Protein AF-A0A934ZHS5-F1 (afdb_monomer_lite)

pLDDT: mean 86.12, std 16.12, range [34.72, 97.31]

Secondary structure (DSSP, 8-state):
-------SS-TTTB-TTSPBPPHHHHHHHIIIIIIIIIT---HHHHHHHHHHHHHTSGGGTT---

Structure (mmCIF, N/CA/C/O backbone):
data_AF-A0A934ZHS5-F1
#
_entry.id   AF-A0A934ZHS5-F1
#
loop_
_atom_site.group_PDB
_atom_site.id
_atom_site.type_symbol
_atom_site.label_atom_id
_atom_site.label_alt_id
_atom_site.label_comp_id
_atom_site.label_asym_id
_atom_site.label_entity_id
_atom_site.label_seq_id
_atom_site.pdbx_PDB_ins_code
_atom_site.Cartn_x
_atom_site.Cartn_y
_atom_site.Cartn_z
_atom_site.occupancy
_atom_site.B_iso_or_equiv
_atom_site.auth_seq_id
_atom_site.auth_comp_id
_at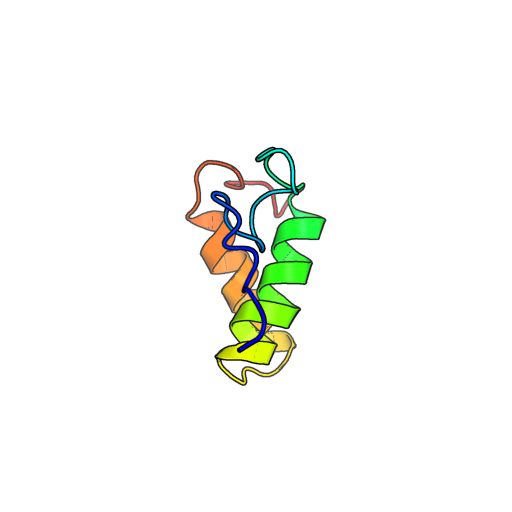om_site.auth_asym_id
_atom_site.auth_atom_id
_atom_site.p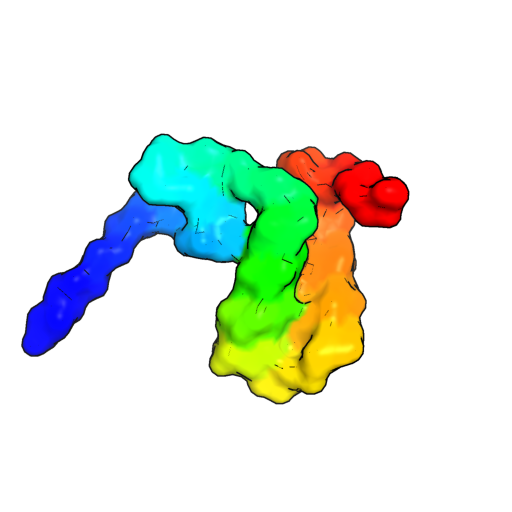dbx_PDB_model_num
ATOM 1 N N . MET A 1 1 ? -15.811 -25.318 -2.586 1.00 34.72 1 MET A N 1
ATOM 2 C CA . MET A 1 1 ? -14.420 -24.884 -2.336 1.00 34.72 1 MET A CA 1
ATOM 3 C C . MET A 1 1 ? -14.021 -23.999 -3.503 1.00 34.72 1 MET A C 1
ATOM 5 O O . MET A 1 1 ? -13.751 -24.511 -4.579 1.00 34.72 1 MET A O 1
ATOM 9 N N . THR A 1 2 ? -14.140 -22.681 -3.358 1.00 40.34 2 THR A N 1
ATOM 10 C CA . THR A 1 2 ? -13.736 -21.738 -4.408 1.00 40.34 2 THR A CA 1
ATOM 11 C C . THR A 1 2 ? -12.224 -21.818 -4.558 1.00 40.34 2 THR A C 1
ATOM 13 O O . THR A 1 2 ? -11.503 -21.590 -3.589 1.00 40.34 2 THR A O 1
ATOM 16 N N . VAL A 1 3 ? -11.763 -22.198 -5.750 1.00 43.91 3 VAL A N 1
ATOM 17 C CA . VAL A 1 3 ? -10.351 -22.205 -6.139 1.00 43.91 3 VAL A CA 1
ATOM 18 C C . VAL A 1 3 ? -9.820 -20.789 -5.932 1.00 43.91 3 VAL A C 1
ATOM 20 O O . VAL A 1 3 ? -10.067 -19.900 -6.742 1.00 43.91 3 VAL A O 1
ATOM 23 N N . GLY A 1 4 ? -9.159 -20.556 -4.798 1.00 51.44 4 GLY A N 1
ATOM 24 C CA . GLY A 1 4 ? -8.442 -19.318 -4.551 1.00 51.44 4 GLY A CA 1
ATOM 25 C C . GLY A 1 4 ? -7.337 -19.242 -5.587 1.00 51.44 4 GLY A C 1
ATOM 26 O O . GLY A 1 4 ? -6.426 -20.068 -5.578 1.00 51.44 4 GLY A O 1
ATOM 27 N N . THR A 1 5 ? -7.440 -18.299 -6.516 1.00 49.16 5 THR A N 1
ATOM 28 C CA . THR A 1 5 ? -6.361 -17.958 -7.437 1.00 49.16 5 THR A CA 1
ATOM 29 C C . THR A 1 5 ? -5.185 -17.478 -6.596 1.00 49.16 5 THR A C 1
ATOM 31 O O . THR A 1 5 ? -5.091 -16.298 -6.264 1.00 49.16 5 THR A O 1
ATOM 34 N N . SER A 1 6 ? -4.326 -18.407 -6.177 1.00 56.66 6 SER A N 1
ATOM 35 C CA . SER A 1 6 ? -3.091 -18.108 -5.467 1.00 56.66 6 SER A CA 1
ATOM 36 C C . SER A 1 6 ? -2.161 -17.438 -6.473 1.00 56.66 6 SER A C 1
ATOM 38 O O . SER A 1 6 ? -1.393 -18.085 -7.183 1.00 56.66 6 SER A O 1
ATOM 40 N N . SER A 1 7 ? -2.337 -16.125 -6.631 1.00 62.19 7 SER A N 1
ATOM 41 C CA . SER A 1 7 ? -1.416 -15.286 -7.381 1.00 62.19 7 SER A CA 1
ATOM 42 C C . SER A 1 7 ? -0.030 -15.506 -6.789 1.00 62.19 7 SER A C 1
ATOM 44 O O . SER A 1 7 ? 0.155 -15.376 -5.580 1.00 62.19 7 SER A O 1
ATOM 46 N N . LYS A 1 8 ? 0.957 -15.834 -7.633 1.00 80.94 8 LYS A N 1
ATOM 47 C CA . LYS A 1 8 ? 2.358 -15.962 -7.193 1.00 80.94 8 LYS A CA 1
ATOM 48 C C . LYS A 1 8 ? 2.931 -14.648 -6.656 1.00 80.94 8 LYS A C 1
ATOM 50 O O . LYS A 1 8 ? 4.010 -14.644 -6.072 1.00 80.94 8 LYS A O 1
ATOM 55 N N . TYR A 1 9 ? 2.214 -13.549 -6.866 1.00 83.69 9 TYR A N 1
ATOM 56 C CA . TYR A 1 9 ? 2.607 -12.202 -6.500 1.00 83.69 9 TYR A CA 1
ATOM 57 C C . TYR A 1 9 ? 1.687 -11.646 -5.417 1.00 83.69 9 TYR A C 1
ATOM 59 O O . TYR A 1 9 ? 0.484 -11.919 -5.408 1.00 83.69 9 TYR A O 1
ATOM 67 N N . CYS A 1 10 ? 2.263 -10.827 -4.535 1.00 86.25 10 CYS A N 1
ATOM 68 C CA . CYS A 1 10 ? 1.530 -10.091 -3.510 1.00 86.25 10 CYS A CA 1
ATOM 69 C C . CYS A 1 10 ? 0.426 -9.243 -4.163 1.00 86.25 10 CYS A C 1
ATOM 71 O O . CYS A 1 10 ? 0.719 -8.290 -4.879 1.00 86.25 10 CYS A O 1
ATOM 73 N N . GLU A 1 11 ? -0.840 -9.552 -3.875 1.00 86.44 11 GLU A N 1
ATOM 74 C CA . GLU A 1 11 ? -2.007 -8.860 -4.454 1.00 86.44 11 GLU A CA 1
ATOM 75 C C . GLU A 1 11 ? -2.095 -7.363 -4.094 1.00 86.44 11 GLU A C 1
ATOM 77 O O . GLU A 1 11 ? -2.784 -6.578 -4.756 1.00 86.44 11 GLU A O 1
ATOM 82 N N . VAL A 1 12 ? -1.415 -6.978 -3.012 1.00 90.50 12 VAL A N 1
ATOM 83 C CA . VAL A 1 12 ? -1.329 -5.600 -2.528 1.00 90.50 12 VAL A CA 1
ATOM 84 C C . VAL A 1 12 ? -0.177 -4.857 -3.201 1.00 90.50 12 VAL A C 1
ATOM 86 O O . VAL A 1 12 ? -0.288 -3.660 -3.425 1.00 90.50 12 VAL A O 1
ATOM 89 N N . CYS A 1 13 ? 0.902 -5.561 -3.543 1.00 90.00 13 CYS A N 1
ATOM 90 C C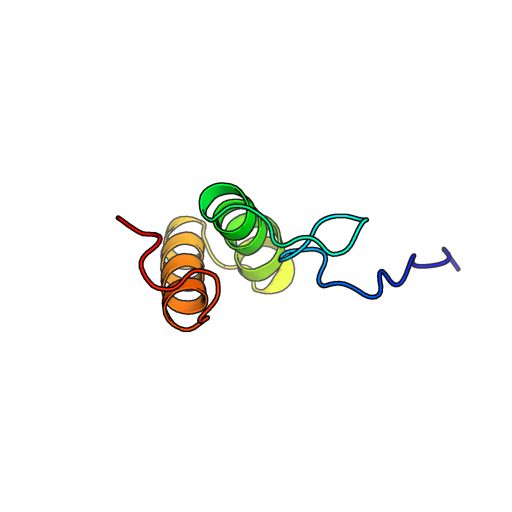A . CYS A 1 13 ? 2.182 -4.986 -3.947 1.00 90.00 13 CYS A CA 1
ATOM 91 C C . CYS A 1 13 ? 2.391 -4.984 -5.468 1.00 90.00 13 CYS A C 1
ATOM 93 O O . CYS A 1 13 ? 3.164 -4.178 -5.991 1.00 90.00 13 CYS A O 1
ATOM 95 N N . SER A 1 14 ? 1.738 -5.914 -6.165 1.00 91.50 14 SER A N 1
ATOM 96 C CA . SER A 1 14 ? 1.972 -6.208 -7.572 1.00 91.50 14 SER A CA 1
ATOM 97 C C . SER A 1 14 ? 0.667 -6.387 -8.340 1.00 91.50 14 SER A C 1
ATOM 99 O O . SER A 1 14 ? -0.376 -6.725 -7.776 1.00 91.50 14 SER A O 1
ATOM 101 N N . ASP A 1 15 ? 0.733 -6.170 -9.650 1.00 89.56 15 ASP A N 1
ATOM 102 C CA . ASP A 1 15 ? -0.352 -6.501 -10.567 1.00 89.56 15 ASP A CA 1
ATOM 103 C C . ASP A 1 15 ? -0.410 -8.008 -10.892 1.00 89.56 15 ASP A C 1
ATOM 105 O O . ASP A 1 15 ? 0.390 -8.820 -10.420 1.00 89.56 15 ASP A O 1
ATOM 109 N N . SER A 1 16 ? -1.370 -8.394 -11.736 1.00 87.81 16 SER A N 1
ATOM 110 C CA . SER A 1 16 ? -1.566 -9.780 -12.182 1.00 87.81 16 SER A CA 1
ATOM 111 C C . SER A 1 16 ? -0.420 -10.335 -13.036 1.00 87.81 16 SER A C 1
ATOM 113 O O . SER A 1 16 ? -0.357 -11.544 -13.257 1.00 87.81 16 SER A O 1
ATOM 115 N N . LYS A 1 17 ? 0.490 -9.476 -13.505 1.00 87.81 17 LYS A N 1
ATOM 116 C CA . LYS A 1 17 ? 1.692 -9.835 -14.264 1.00 87.81 17 LYS A CA 1
ATOM 117 C C . LYS A 1 17 ? 2.948 -9.853 -13.383 1.00 87.81 17 LYS A C 1
ATOM 119 O O . LYS A 1 17 ? 4.015 -10.203 -13.876 1.00 87.81 17 LYS A O 1
ATOM 124 N N . GLY A 1 18 ? 2.829 -9.493 -12.103 1.00 87.25 18 GLY A N 1
ATOM 125 C CA . GLY A 1 18 ? 3.934 -9.425 -11.149 1.00 87.25 18 GLY A CA 1
ATOM 126 C C . GLY A 1 18 ? 4.716 -8.112 -11.166 1.00 87.25 18 GLY A C 1
ATOM 127 O O . GLY A 1 18 ? 5.746 -8.019 -10.500 1.00 87.25 18 GLY A O 1
ATOM 128 N N . SER A 1 19 ? 4.247 -7.089 -11.886 1.00 92.06 19 SER A N 1
ATOM 129 C CA . SER A 1 19 ? 4.886 -5.769 -11.882 1.00 92.06 19 SER A CA 1
ATOM 130 C C . SER A 1 19 ? 4.534 -5.019 -10.603 1.00 92.06 19 SER A C 1
ATOM 132 O O . SER A 1 19 ? 3.396 -5.087 -10.139 1.00 92.06 19 SER A O 1
ATOM 134 N N . LEU A 1 20 ? 5.506 -4.311 -10.023 1.00 92.88 20 LEU A N 1
ATOM 135 C CA . LEU A 1 20 ? 5.283 -3.495 -8.828 1.00 92.88 20 LEU A CA 1
ATOM 136 C C . LEU A 1 20 ? 4.294 -2.364 -9.122 1.00 92.88 20 LEU A C 1
ATOM 138 O O . LEU A 1 20 ? 4.372 -1.712 -10.164 1.00 92.88 20 LEU A O 1
ATOM 142 N N . LEU A 1 21 ? 3.383 -2.123 -8.182 1.00 93.69 21 LEU A N 1
ATOM 143 C CA . LEU A 1 21 ? 2.440 -1.012 -8.262 1.00 93.69 21 LEU A CA 1
ATOM 144 C C . LEU A 1 21 ? 3.131 0.322 -7.942 1.00 93.69 21 LEU A C 1
ATOM 146 O O . LEU A 1 21 ? 4.161 0.367 -7.257 1.00 93.69 21 LEU A O 1
ATOM 150 N N . SER A 1 22 ? 2.538 1.421 -8.419 1.00 94.00 22 SER A N 1
ATOM 151 C CA . SER A 1 22 ? 2.958 2.772 -8.038 1.00 94.00 22 SER A CA 1
ATOM 152 C C . SER A 1 22 ? 2.791 2.992 -6.534 1.00 94.00 22 SER A C 1
ATOM 154 O O . SER A 1 22 ? 2.015 2.292 -5.881 1.00 94.00 22 SER A O 1
ATOM 156 N N . TYR A 1 23 ? 3.504 3.985 -5.991 1.00 94.81 23 TYR A N 1
ATOM 157 C CA . TYR A 1 23 ? 3.436 4.330 -4.569 1.00 94.81 23 TYR A CA 1
ATOM 158 C C . TYR A 1 23 ? 1.994 4.571 -4.094 1.00 94.81 23 TYR A C 1
ATOM 160 O O . TYR A 1 23 ? 1.563 3.961 -3.119 1.00 94.81 23 TYR A O 1
ATOM 168 N N . ASP A 1 24 ? 1.233 5.400 -4.813 1.00 94.88 24 ASP A N 1
ATOM 169 C CA . ASP A 1 24 ? -0.148 5.735 -4.440 1.00 94.88 24 ASP A CA 1
ATOM 170 C C . ASP A 1 24 ? -1.065 4.510 -4.460 1.00 94.88 24 ASP A C 1
ATOM 172 O O . ASP A 1 24 ? -1.900 4.321 -3.574 1.00 94.88 24 ASP A O 1
ATOM 176 N N . GLU A 1 25 ? -0.883 3.635 -5.450 1.00 95.06 25 GLU A N 1
ATOM 177 C CA . GLU A 1 25 ? -1.714 2.448 -5.605 1.00 95.06 25 GLU A CA 1
ATOM 178 C C . GLU A 1 25 ? -1.417 1.408 -4.518 1.00 95.06 25 GLU A C 1
ATOM 180 O O . GLU A 1 25 ? -2.348 0.864 -3.918 1.00 95.06 25 GLU A O 1
ATOM 185 N N . VAL A 1 26 ? -0.137 1.149 -4.219 1.00 95.56 26 VAL A N 1
ATOM 186 C CA . VAL A 1 26 ? 0.236 0.230 -3.132 1.00 95.56 26 VAL A CA 1
ATOM 187 C C . VAL A 1 26 ? -0.148 0.803 -1.766 1.00 95.56 26 VAL A C 1
ATOM 189 O O . VAL A 1 26 ? -0.603 0.051 -0.905 1.00 95.56 26 VAL A O 1
ATOM 192 N N . HIS A 1 27 ? -0.034 2.123 -1.565 1.00 96.38 27 HIS A N 1
ATOM 193 C CA . HIS A 1 27 ? -0.443 2.787 -0.324 1.00 96.38 27 HIS A CA 1
ATOM 194 C C . HIS A 1 27 ? -1.940 2.619 -0.089 1.00 96.38 27 HIS A C 1
ATOM 196 O O . HIS A 1 27 ? -2.327 2.066 0.941 1.00 96.38 27 HIS A O 1
ATOM 202 N N . ARG A 1 28 ? -2.773 2.975 -1.074 1.00 96.75 28 ARG A N 1
ATOM 203 C CA . ARG A 1 28 ? -4.228 2.802 -0.996 1.00 96.75 28 ARG A CA 1
ATOM 204 C C . ARG A 1 28 ? -4.611 1.356 -0.683 1.00 96.75 28 ARG A C 1
ATOM 206 O O . ARG A 1 28 ? -5.402 1.111 0.227 1.00 96.75 28 ARG A O 1
ATOM 213 N N . ARG A 1 29 ? -4.018 0.385 -1.388 1.00 95.75 29 ARG A N 1
ATOM 214 C CA . ARG A 1 29 ? -4.323 -1.040 -1.174 1.00 95.75 29 ARG A CA 1
ATOM 215 C C . ARG A 1 29 ? -3.874 -1.542 0.194 1.00 95.75 29 ARG A C 1
ATOM 217 O O . ARG A 1 29 ? -4.607 -2.318 0.800 1.00 95.75 29 ARG A O 1
ATOM 224 N N . LEU A 1 30 ? -2.714 -1.112 0.694 1.00 95.44 30 LEU A N 1
ATOM 225 C CA . LEU A 1 30 ? -2.265 -1.447 2.049 1.00 95.44 30 LEU A CA 1
ATOM 226 C C . LEU A 1 30 ? -3.231 -0.902 3.100 1.00 95.44 30 LEU A C 1
ATOM 228 O O . LEU A 1 30 ? -3.596 -1.633 4.018 1.00 95.44 30 LEU A O 1
ATOM 232 N N . VAL A 1 31 ? -3.663 0.353 2.954 1.00 97.19 31 VAL A N 1
ATOM 233 C CA . VAL A 1 31 ? -4.629 0.977 3.865 1.00 97.19 31 VAL A CA 1
ATOM 234 C C . VAL A 1 31 ? -5.925 0.179 3.884 1.00 97.19 31 VAL A C 1
ATOM 236 O O . VAL A 1 31 ? -6.345 -0.269 4.944 1.00 97.19 31 VAL A O 1
ATOM 239 N N . GLU A 1 32 ? -6.537 -0.042 2.724 1.00 96.56 32 GLU A N 1
ATOM 240 C CA . GLU A 1 32 ? -7.877 -0.625 2.641 1.00 96.56 32 GLU A CA 1
ATOM 241 C C . GLU A 1 32 ? -7.893 -2.123 2.948 1.00 96.56 32 GLU A C 1
ATOM 243 O O . GLU A 1 32 ? -8.737 -2.588 3.715 1.00 96.56 32 GLU A O 1
ATOM 248 N N . LYS A 1 33 ? -6.967 -2.892 2.367 1.00 94.56 33 LYS A N 1
ATOM 249 C CA . LYS A 1 33 ? -6.991 -4.355 2.468 1.00 94.56 33 LYS A CA 1
ATOM 250 C C . LYS A 1 33 ? -6.273 -4.865 3.705 1.00 94.56 33 LYS A C 1
ATOM 252 O O . LYS A 1 33 ? -6.824 -5.690 4.423 1.00 94.56 33 LYS A O 1
ATOM 257 N N . GLU A 1 34 ? -5.051 -4.402 3.946 1.00 93.19 34 GLU A N 1
ATOM 258 C CA . GLU A 1 34 ? -4.209 -4.967 5.001 1.00 93.19 34 GLU A CA 1
ATOM 259 C C . GLU A 1 34 ? -4.539 -4.333 6.356 1.00 93.19 34 GLU A C 1
ATOM 261 O O . GLU A 1 34 ? -4.965 -5.015 7.286 1.00 93.19 34 GLU A O 1
ATOM 266 N N . PHE A 1 35 ? -4.418 -3.012 6.473 1.00 95.81 35 PHE A N 1
ATOM 267 C CA . PHE A 1 35 ? -4.540 -2.348 7.769 1.00 95.81 35 PHE A CA 1
ATOM 268 C C . PHE A 1 35 ? -5.994 -2.149 8.211 1.00 95.81 35 PHE A C 1
ATOM 270 O O . PHE A 1 35 ? -6.322 -2.453 9.355 1.00 95.81 35 PHE A O 1
ATOM 277 N N . MET A 1 36 ? -6.886 -1.696 7.329 1.00 97.06 36 MET A N 1
ATOM 278 C CA . MET A 1 36 ? -8.313 -1.587 7.653 1.00 97.06 36 MET A CA 1
ATOM 279 C C . MET A 1 36 ? -9.001 -2.953 7.579 1.00 97.06 36 MET A C 1
ATOM 281 O O . MET A 1 36 ? -9.623 -3.379 8.547 1.00 97.06 36 MET A O 1
ATOM 285 N N . GLY A 1 37 ? -8.874 -3.653 6.448 1.00 93.94 37 GLY A N 1
ATOM 286 C CA . GLY A 1 37 ? -9.614 -4.888 6.187 1.00 93.94 37 GLY A CA 1
ATOM 287 C C . GLY A 1 37 ? -9.223 -6.067 7.080 1.00 93.94 37 GLY A C 1
ATOM 288 O O . GLY A 1 37 ? -10.104 -6.742 7.608 1.00 93.94 37 GLY A O 1
ATOM 289 N N . ARG A 1 38 ? -7.922 -6.327 7.260 1.00 92.00 38 ARG A N 1
ATOM 290 C CA . ARG A 1 38 ? -7.443 -7.487 8.038 1.00 92.00 38 ARG A CA 1
ATOM 291 C C . ARG A 1 38 ? -7.138 -7.142 9.488 1.00 92.00 38 ARG A C 1
ATOM 293 O O . ARG A 1 38 ? -7.461 -7.933 10.368 1.00 92.00 38 ARG A O 1
ATOM 300 N N . ASN A 1 39 ? -6.555 -5.969 9.738 1.00 92.75 39 ASN A N 1
ATOM 301 C CA . ASN A 1 39 ? -6.139 -5.574 11.087 1.00 92.75 39 ASN A CA 1
ATOM 302 C C . ASN A 1 39 ? -7.179 -4.714 11.825 1.00 92.75 39 ASN A C 1
ATOM 304 O O . ASN A 1 39 ? -6.974 -4.402 12.996 1.00 92.75 39 ASN A O 1
ATOM 308 N N . GLY A 1 40 ? -8.279 -4.318 11.173 1.00 94.88 40 GLY A N 1
ATOM 309 C CA . GLY A 1 40 ? -9.354 -3.545 11.805 1.00 94.88 40 GLY A CA 1
ATOM 310 C C . GLY A 1 40 ? -8.945 -2.133 12.236 1.00 94.88 40 GLY A C 1
ATOM 311 O O . GLY A 1 40 ? -9.575 -1.555 13.120 1.00 94.88 40 GLY A O 1
ATOM 312 N N . MET A 1 41 ? -7.878 -1.573 11.658 1.00 96.12 41 MET A N 1
ATOM 313 C CA . MET A 1 41 ? -7.403 -0.233 12.004 1.00 96.12 41 MET A CA 1
ATOM 314 C C . MET A 1 41 ? -8.347 0.841 11.459 1.00 96.12 41 MET A C 1
ATOM 316 O O . MET A 1 41 ? -8.908 0.713 10.370 1.00 96.12 41 MET A O 1
ATOM 320 N N . GLN A 1 42 ? -8.473 1.952 12.184 1.00 96.81 42 GLN A N 1
ATOM 321 C CA . GLN A 1 42 ? -9.138 3.140 11.648 1.00 96.81 42 GLN A CA 1
ATOM 322 C C . GLN A 1 42 ? -8.290 3.782 10.545 1.00 96.81 42 GLN A C 1
ATOM 324 O O . GLN A 1 42 ? -7.061 3.715 10.589 1.00 96.81 42 GLN A O 1
ATOM 329 N N . ARG A 1 43 ? -8.944 4.436 9.574 1.00 95.31 43 ARG A N 1
ATOM 330 C CA . ARG A 1 43 ? -8.298 4.954 8.354 1.00 95.31 43 ARG A CA 1
ATOM 331 C C . ARG A 1 43 ? -7.050 5.793 8.634 1.00 95.31 43 ARG A C 1
ATOM 333 O O . ARG A 1 43 ? -6.019 5.534 8.032 1.00 95.31 43 ARG A O 1
ATOM 340 N N . GLU A 1 44 ? -7.111 6.742 9.565 1.00 96.25 44 GLU A N 1
ATOM 341 C CA . GLU A 1 44 ? -5.967 7.614 9.871 1.00 96.25 44 GLU A CA 1
ATOM 342 C C . GLU A 1 44 ? -4.746 6.816 10.365 1.00 96.25 44 GLU A C 1
ATOM 344 O O . GLU A 1 44 ? -3.629 6.985 9.873 1.00 96.25 44 GLU A O 1
ATOM 349 N N . GLN A 1 45 ? -4.967 5.863 11.275 1.00 96.94 45 GLN A N 1
ATOM 350 C CA . GLN A 1 45 ? -3.909 4.983 11.775 1.00 96.94 45 GLN A CA 1
ATOM 351 C C . GLN A 1 45 ? -3.399 4.038 10.679 1.00 96.94 45 GLN A C 1
ATOM 353 O O . GLN A 1 45 ? -2.197 3.787 10.591 1.00 96.94 45 GLN A O 1
ATOM 358 N N . ALA A 1 46 ? -4.296 3.540 9.827 1.00 97.31 46 ALA A N 1
ATOM 359 C CA . ALA A 1 46 ? -3.962 2.687 8.694 1.00 97.31 46 ALA A CA 1
ATOM 360 C C . ALA A 1 46 ? -3.099 3.423 7.657 1.00 97.31 46 ALA A C 1
ATOM 362 O O . ALA A 1 46 ? -2.130 2.857 7.158 1.00 97.31 46 ALA A O 1
ATOM 363 N N . GLU A 1 47 ? -3.389 4.694 7.369 1.00 96.56 47 GLU A N 1
ATOM 364 C CA . GLU A 1 47 ? -2.587 5.524 6.467 1.00 96.56 47 GLU A CA 1
ATOM 365 C C . GLU A 1 47 ? -1.166 5.736 6.984 1.00 96.56 47 GLU A C 1
ATOM 367 O O . GLU A 1 47 ? -0.208 5.601 6.215 1.00 96.56 47 GLU A O 1
ATOM 372 N N . VAL A 1 48 ? -1.017 6.028 8.279 1.00 96.62 48 VAL A N 1
ATOM 373 C CA . VAL A 1 48 ? 0.295 6.172 8.927 1.00 96.62 48 VAL A CA 1
ATOM 374 C C . VAL A 1 48 ? 1.048 4.840 8.920 1.00 96.62 48 VAL A C 1
ATOM 376 O O . VAL A 1 48 ? 2.226 4.800 8.556 1.00 96.62 48 VAL A O 1
ATOM 379 N N . ALA A 1 49 ? 0.377 3.736 9.260 1.00 95.94 49 ALA A N 1
ATOM 380 C CA . ALA A 1 49 ? 0.965 2.400 9.231 1.00 95.94 49 ALA A CA 1
ATOM 381 C C . ALA A 1 49 ? 1.425 2.004 7.819 1.00 95.94 49 ALA A C 1
ATOM 383 O O . ALA A 1 49 ? 2.544 1.515 7.656 1.00 95.94 49 ALA A O 1
ATOM 384 N N . ALA A 1 50 ? 0.623 2.297 6.792 1.00 95.69 50 ALA A N 1
ATOM 385 C CA . ALA A 1 50 ? 0.973 2.051 5.399 1.00 95.69 50 ALA A CA 1
ATOM 386 C C . ALA A 1 50 ? 2.181 2.883 4.947 1.00 95.69 50 ALA A C 1
ATOM 388 O O . ALA A 1 50 ? 3.112 2.327 4.366 1.00 95.69 50 ALA A O 1
ATOM 389 N N . ARG A 1 51 ? 2.233 4.184 5.272 1.00 95.50 51 ARG A N 1
ATOM 390 C CA . ARG A 1 51 ? 3.405 5.034 4.969 1.00 95.50 51 ARG A CA 1
ATOM 391 C C . ARG A 1 51 ? 4.672 4.502 5.643 1.00 95.50 51 ARG A C 1
ATOM 393 O O . ARG A 1 51 ? 5.719 4.421 5.001 1.00 95.50 51 ARG A O 1
ATOM 400 N N . ASN A 1 52 ? 4.571 4.086 6.905 1.00 94.88 52 ASN A N 1
ATOM 401 C CA . ASN A 1 52 ? 5.684 3.510 7.664 1.00 94.88 52 ASN A CA 1
ATOM 402 C C . ASN A 1 52 ? 6.136 2.146 7.127 1.00 94.88 52 ASN A C 1
ATOM 404 O O . ASN A 1 52 ? 7.329 1.844 7.134 1.00 94.88 52 ASN A O 1
ATOM 408 N N . ALA A 1 53 ? 5.207 1.315 6.657 1.00 93.56 53 ALA A N 1
ATOM 409 C CA . ALA A 1 53 ? 5.540 0.050 6.017 1.00 93.56 53 ALA A CA 1
ATOM 410 C C . ALA A 1 53 ? 6.281 0.292 4.694 1.00 93.56 53 ALA A C 1
ATOM 412 O O . ALA A 1 53 ? 7.359 -0.263 4.483 1.00 93.56 53 ALA A O 1
ATOM 413 N N . LEU A 1 54 ? 5.755 1.175 3.841 1.00 93.25 54 LEU A N 1
ATOM 414 C CA . LEU A 1 54 ? 6.349 1.490 2.540 1.00 93.25 54 LEU A CA 1
ATOM 415 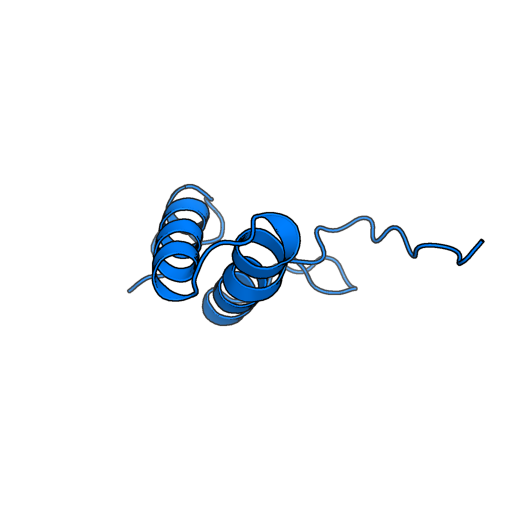C C . LEU A 1 54 ? 7.715 2.173 2.654 1.00 93.25 54 LEU A C 1
ATOM 417 O O . LEU A 1 54 ? 8.602 1.884 1.855 1.00 93.25 54 LEU A O 1
ATOM 421 N N . SER A 1 55 ? 7.936 3.023 3.662 1.00 93.88 55 SER A N 1
ATOM 422 C CA . SER A 1 55 ? 9.232 3.691 3.864 1.00 93.88 55 SER A CA 1
ATOM 423 C C . SER A 1 55 ? 10.375 2.719 4.188 1.00 93.88 55 SER A C 1
ATOM 425 O O . SER A 1 55 ? 11.544 3.025 3.937 1.00 93.88 55 SER A O 1
ATOM 427 N N . ARG A 1 56 ? 10.043 1.532 4.709 1.00 91.62 56 ARG A N 1
ATOM 428 C CA . ARG A 1 56 ? 10.987 0.446 5.002 1.00 91.62 56 ARG A CA 1
ATOM 429 C C . ARG A 1 56 ? 11.259 -0.459 3.800 1.00 91.62 56 ARG A C 1
ATOM 431 O O . ARG A 1 56 ? 12.215 -1.229 3.835 1.00 91.62 56 ARG A O 1
ATOM 438 N N . MET A 1 57 ? 10.449 -0.378 2.747 1.00 89.69 57 MET A N 1
ATOM 439 C CA . MET A 1 57 ? 10.576 -1.226 1.565 1.00 89.69 57 MET A CA 1
ATOM 440 C C . MET A 1 57 ? 11.440 -0.536 0.500 1.00 89.69 57 MET A C 1
ATOM 442 O O . MET A 1 57 ? 11.090 0.561 0.070 1.00 89.69 57 MET A O 1
ATOM 446 N N . PRO A 1 58 ? 12.525 -1.164 0.005 1.00 90.56 58 PRO A N 1
ATOM 447 C CA . PRO A 1 58 ? 13.418 -0.540 -0.976 1.00 90.56 58 PRO A CA 1
ATOM 448 C C . PRO A 1 58 ? 12.714 -0.043 -2.244 1.00 90.56 58 PRO A C 1
ATOM 450 O O . PRO A 1 58 ? 13.067 1.015 -2.751 1.00 90.56 58 PRO A O 1
ATOM 453 N N . ALA A 1 59 ? 11.694 -0.768 -2.713 1.00 89.94 59 ALA A N 1
ATOM 454 C CA . ALA A 1 59 ? 10.933 -0.436 -3.918 1.00 89.94 59 ALA A CA 1
ATOM 455 C C . ALA A 1 59 ? 10.160 0.893 -3.832 1.00 89.94 59 ALA A C 1
ATOM 457 O O . ALA A 1 59 ? 9.944 1.543 -4.849 1.00 89.94 59 ALA A O 1
ATOM 458 N N . TRP A 1 60 ? 9.760 1.300 -2.625 1.00 90.62 60 TRP A N 1
ATOM 459 C CA . TRP A 1 60 ? 8.935 2.491 -2.387 1.00 90.62 60 TRP A CA 1
ATOM 460 C C . TRP A 1 60 ? 9.603 3.485 -1.432 1.00 90.62 60 TRP A C 1
ATOM 462 O O . TRP A 1 60 ? 8.998 4.473 -1.001 1.00 90.62 60 TRP A O 1
ATOM 472 N N . LYS A 1 61 ? 10.876 3.245 -1.109 1.00 85.31 61 LYS A N 1
ATOM 473 C CA . LYS A 1 61 ? 11.663 4.089 -0.219 1.00 85.31 61 LYS A CA 1
ATOM 474 C C . LYS A 1 61 ? 11.825 5.473 -0.845 1.00 85.31 61 LYS A C 1
ATOM 476 O O . LYS A 1 61 ? 12.453 5.628 -1.886 1.00 85.31 6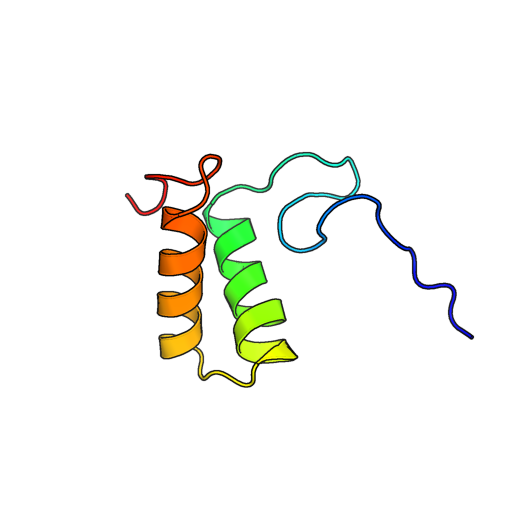1 LYS A O 1
ATOM 481 N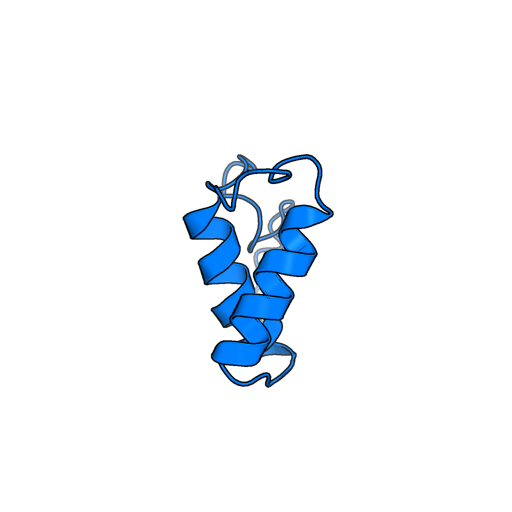 N . GLY A 1 62 ? 11.279 6.489 -0.178 1.00 72.38 62 GLY A N 1
ATOM 482 C CA . GLY A 1 62 ? 11.335 7.881 -0.634 1.00 72.38 62 GLY A CA 1
ATOM 483 C C . GLY A 1 62 ? 10.206 8.309 -1.576 1.00 72.38 62 GLY A C 1
ATOM 484 O O . GLY A 1 62 ? 10.270 9.426 -2.075 1.00 72.38 62 GLY A O 1
ATOM 485 N N . GLY A 1 63 ? 9.188 7.465 -1.793 1.00 64.12 63 GLY A N 1
ATOM 486 C CA . GLY A 1 63 ? 8.005 7.794 -2.603 1.00 64.12 63 GLY A CA 1
ATOM 487 C C . GLY A 1 63 ? 6.953 8.661 -1.900 1.00 64.12 63 GLY A C 1
ATOM 488 O O . GLY A 1 63 ? 6.068 9.175 -2.563 1.00 64.12 63 GLY A O 1
ATOM 489 N N . ALA A 1 64 ? 7.066 8.874 -0.584 1.00 57.19 64 ALA A N 1
ATOM 490 C CA . ALA A 1 64 ? 6.189 9.767 0.186 1.00 57.19 64 ALA A CA 1
ATOM 491 C C . ALA A 1 64 ? 6.547 11.264 0.028 1.00 57.19 64 ALA A C 1
ATOM 493 O O . ALA A 1 64 ? 6.379 12.022 0.984 1.00 57.19 64 ALA A O 1
ATOM 494 N N . ARG A 1 65 ? 7.156 11.653 -1.100 1.00 46.66 65 ARG A N 1
ATOM 495 C CA . ARG A 1 65 ? 7.586 13.035 -1.362 1.00 46.66 65 ARG A CA 1
ATOM 496 C C . ARG A 1 65 ? 6.448 13.875 -1.905 1.00 46.66 65 ARG A C 1
ATOM 498 O O . ARG A 1 65 ? 5.741 13.364 -2.796 1.00 46.66 65 ARG A O 1
#

Radius of gyration: 12.59 Å; chains: 1; bounding box: 28×38×26 Å

Foldseek 3Di:
DPPPPPQPEDPLQADSVNHGDALVSSLVSQQVPPCCNPVVDDNVVSSVVSVVVQCPDPVNNPVVD

Sequence (65 aa):
MTVGTSSKYCEVCSDSKGSLLSYDEVHRRLVEKEFMGRNGMQREQAEVAARNALSRMPAWKGGAR